Protein AF-A0A6V8DD73-F1 (afdb_monomer_lite)

Foldseek 3Di:
DVVCQQVDADPVPRHRPVVPDDDDDDDPPDDPVSVVVSVVVVVVVVVVVD

Radius of gyration: 13.41 Å; chains: 1;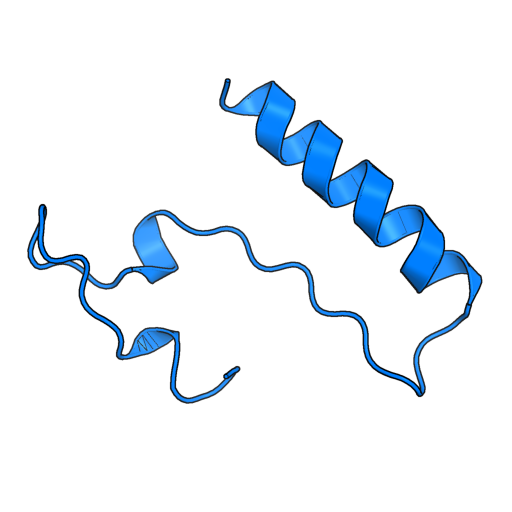 bounding box: 24×24×34 Å

Sequence (50 aa):
VLDEFPHLIDPNTGKPLMNRTVMIANTSNMPVAAREASVYTGITIAEYFR

pLDDT: mean 94.43, std 2.96, range [82.19, 98.38]

Secondary structure (DSSP, 8-state):
-TTTGGGPBPTTTSSBGGGG-------TTS-HHHHHHHHHHHHHHHHHT-

Structure (mmCIF, N/CA/C/O backbone):
data_AF-A0A6V8DD73-F1
#
_entry.id   AF-A0A6V8DD73-F1
#
loop_
_atom_site.group_PDB
_atom_site.id
_atom_site.type_symbol
_atom_site.label_atom_id
_atom_site.label_alt_id
_atom_site.label_comp_id
_atom_site.label_asym_id
_atom_site.label_entity_id
_atom_site.label_seq_id
_atom_site.pdbx_PDB_ins_code
_atom_site.Cartn_x
_atom_site.Cartn_y
_atom_site.Cartn_z
_atom_site.occupancy
_atom_site.B_iso_or_equiv
_atom_site.auth_seq_id
_atom_site.auth_comp_id
_atom_site.auth_asym_id
_atom_site.auth_atom_id
_atom_site.pdbx_PDB_model_num
ATOM 1 N N . VAL A 1 1 ? 5.774 -6.985 8.773 1.00 82.19 1 VAL A N 1
ATOM 2 C CA . VAL A 1 1 ? 4.761 -6.093 8.131 1.00 82.19 1 VAL A CA 1
ATOM 3 C C . VAL A 1 1 ? 3.552 -6.852 7.600 1.00 82.19 1 VAL A C 1
ATOM 5 O O . VAL A 1 1 ? 2.534 -6.760 8.255 1.00 82.19 1 VAL A O 1
ATOM 8 N N . LEU A 1 2 ? 3.605 -7.596 6.483 1.00 88.12 2 LEU A N 1
ATOM 9 C CA . LEU A 1 2 ? 2.398 -8.254 5.932 1.00 88.12 2 LEU A CA 1
ATOM 10 C C . LEU A 1 2 ? 1.700 -9.190 6.936 1.00 88.12 2 LEU A C 1
ATOM 12 O O . LEU A 1 2 ? 0.482 -9.133 7.054 1.00 88.12 2 LEU A O 1
ATOM 16 N N . ASP A 1 3 ? 2.476 -9.956 7.703 1.00 90.62 3 ASP A N 1
ATOM 17 C CA . ASP A 1 3 ? 1.926 -10.875 8.708 1.00 90.62 3 ASP A CA 1
ATOM 18 C C . ASP A 1 3 ? 1.580 -10.183 10.035 1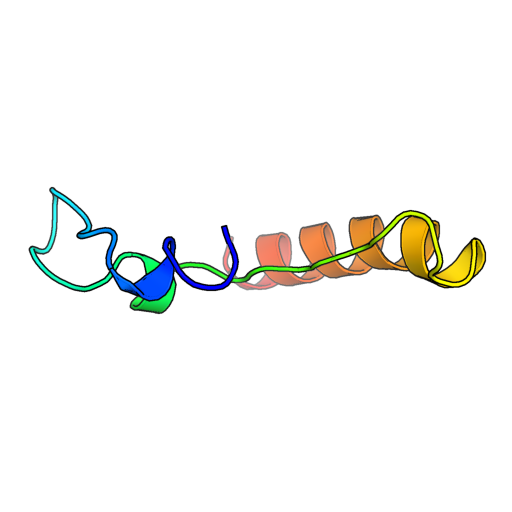.00 90.62 3 ASP A C 1
ATOM 20 O O . ASP A 1 3 ? 0.628 -10.555 10.705 1.00 90.62 3 ASP A O 1
ATOM 24 N N . GLU A 1 4 ? 2.326 -9.148 10.426 1.00 89.06 4 GLU A N 1
ATOM 25 C CA . GLU A 1 4 ? 2.188 -8.513 11.749 1.00 89.06 4 GLU A CA 1
ATOM 26 C C . GLU A 1 4 ? 1.147 -7.389 11.775 1.00 89.06 4 GLU A C 1
ATOM 28 O O . GLU A 1 4 ? 0.491 -7.162 12.788 1.00 89.06 4 GLU A O 1
ATOM 33 N N . PHE A 1 5 ? 0.985 -6.665 10.667 1.00 91.50 5 PHE A N 1
ATOM 34 C CA . PHE A 1 5 ? 0.111 -5.495 10.586 1.00 91.50 5 PHE A CA 1
ATOM 35 C C . PHE A 1 5 ? -1.374 -5.806 10.854 1.00 91.50 5 PHE A C 1
ATOM 37 O O . PHE A 1 5 ? -2.018 -5.010 11.53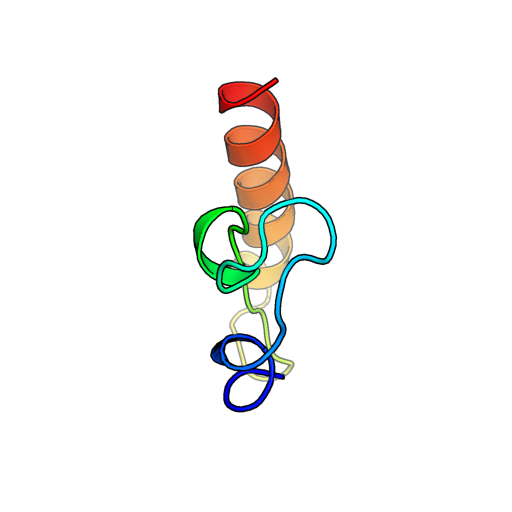9 1.00 91.50 5 PHE A O 1
ATOM 44 N N . PRO A 1 6 ? -1.931 -6.956 10.414 1.00 90.88 6 PRO A N 1
ATOM 45 C CA . PRO A 1 6 ? -3.291 -7.365 10.774 1.00 90.88 6 PRO A CA 1
ATOM 46 C C . PRO A 1 6 ? -3.511 -7.556 12.283 1.00 90.88 6 PRO A C 1
ATOM 48 O O . PRO A 1 6 ? -4.643 -7.448 12.751 1.00 90.88 6 PRO A O 1
ATOM 51 N N . HIS A 1 7 ? -2.447 -7.825 13.047 1.00 92.44 7 HIS A N 1
ATOM 52 C CA . HIS A 1 7 ? -2.509 -8.021 14.497 1.00 92.44 7 HIS A CA 1
ATOM 53 C C . HIS A 1 7 ? -2.384 -6.715 15.295 1.00 92.44 7 HIS A C 1
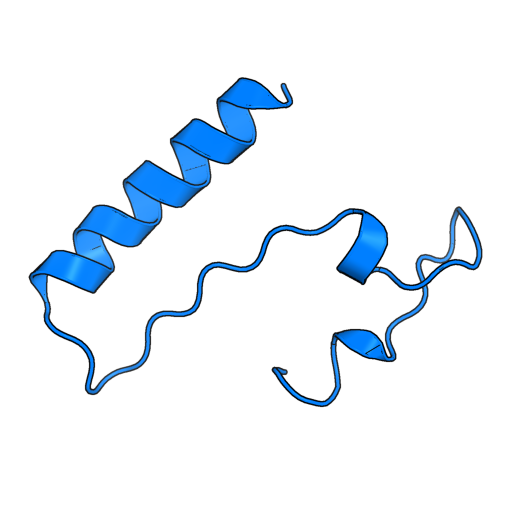ATOM 55 O O . HIS A 1 7 ? -2.606 -6.718 16.507 1.00 92.44 7 HIS A O 1
ATOM 61 N N . LEU A 1 8 ? -2.054 -5.594 14.645 1.00 94.25 8 LEU A N 1
ATOM 62 C CA . LEU A 1 8 ? -2.012 -4.292 15.302 1.00 94.25 8 LEU A CA 1
ATOM 63 C C . LEU A 1 8 ? -3.432 -3.804 15.597 1.00 94.25 8 LEU A C 1
ATOM 65 O O . LEU A 1 8 ? -4.297 -3.790 14.720 1.00 94.25 8 LEU A O 1
ATOM 69 N N . ILE A 1 9 ? -3.660 -3.369 16.833 1.00 96.31 9 ILE A N 1
ATOM 70 C CA . ILE A 1 9 ? -4.947 -2.846 17.297 1.00 96.31 9 ILE A CA 1
ATOM 71 C C . ILE A 1 9 ? -4.904 -1.318 17.297 1.00 96.31 9 ILE A C 1
ATOM 73 O O . ILE A 1 9 ? -3.952 -0.717 17.791 1.00 96.31 9 ILE A O 1
ATOM 77 N N . ASP A 1 10 ? -5.944 -0.684 16.757 1.00 96.25 10 ASP A N 1
ATOM 78 C CA . ASP A 1 10 ? -6.138 0.762 16.856 1.00 96.25 10 ASP A CA 1
ATOM 79 C C . ASP A 1 10 ? -6.493 1.135 18.309 1.00 96.25 10 ASP A C 1
ATOM 81 O O . ASP A 1 10 ? -7.549 0.716 18.799 1.00 96.25 10 ASP A O 1
ATOM 85 N N . PRO A 1 11 ? -5.670 1.944 19.004 1.00 94.88 11 PRO A N 1
ATOM 86 C CA . PRO A 1 11 ? -5.897 2.291 20.407 1.00 94.88 11 PRO A CA 1
ATOM 87 C C . PRO A 1 11 ? -7.172 3.114 20.633 1.00 94.88 11 PRO A C 1
ATOM 89 O O . PRO A 1 11 ? -7.690 3.133 21.745 1.00 94.88 11 PRO A O 1
ATOM 92 N N . ASN A 1 12 ? -7.701 3.778 19.600 1.00 95.56 12 ASN A N 1
ATOM 93 C CA . ASN A 1 12 ? -8.899 4.614 19.725 1.00 95.56 12 ASN A CA 1
ATOM 94 C C . ASN A 1 12 ? -10.195 3.800 19.654 1.00 95.56 12 ASN A C 1
ATOM 96 O O . ASN A 1 12 ? -11.214 4.207 20.204 1.00 95.56 12 ASN A O 1
ATOM 100 N N . THR A 1 13 ? -10.178 2.678 18.929 1.00 95.12 13 THR A N 1
ATOM 101 C CA . THR A 1 13 ? -11.391 1.902 18.621 1.00 95.12 13 THR A CA 1
ATOM 102 C C . THR A 1 13 ? -11.359 0.478 19.168 1.00 95.12 13 THR A C 1
ATOM 104 O O . THR A 1 13 ? -12.400 -0.177 19.197 1.00 95.12 13 THR A O 1
ATOM 107 N N . GLY A 1 14 ? -10.188 -0.028 19.571 1.00 94.00 14 GLY A N 1
ATOM 108 C CA . GLY A 1 14 ? -9.992 -1.413 20.005 1.00 94.00 14 GLY A CA 1
ATOM 109 C C . GLY A 1 14 ? -10.137 -2.448 18.881 1.00 94.00 14 GLY A C 1
ATOM 110 O O . GLY A 1 14 ? -10.131 -3.647 19.150 1.00 94.00 14 GLY A O 1
ATOM 111 N N . LYS A 1 15 ? -10.284 -2.009 17.624 1.00 94.44 15 LYS A N 1
ATOM 112 C CA . LYS A 1 15 ? -10.421 -2.873 16.441 1.00 94.44 15 LYS A CA 1
ATOM 113 C C . LYS A 1 15 ? -9.075 -3.022 15.718 1.00 94.44 15 LYS A C 1
ATOM 115 O O . LYS A 1 15 ? -8.210 -2.163 15.884 1.00 94.44 15 LYS A O 1
ATOM 120 N N . PRO A 1 16 ? -8.892 -4.058 14.878 1.00 95.56 16 PRO A N 1
ATOM 121 C CA . PRO A 1 16 ? -7.702 -4.175 14.038 1.00 95.56 16 PRO A CA 1
ATOM 122 C C . PRO A 1 16 ? -7.458 -2.913 13.201 1.00 95.56 16 PRO A C 1
ATOM 124 O O . PRO A 1 16 ? -8.366 -2.433 12.518 1.00 95.56 16 PRO A O 1
ATOM 127 N N . LEU A 1 17 ? -6.225 -2.397 13.220 1.00 94.69 17 LEU A N 1
ATOM 128 C CA . LEU A 1 17 ? -5.802 -1.187 12.502 1.00 94.69 17 LEU A CA 1
ATOM 129 C C . LEU A 1 17 ? -6.012 -1.317 10.984 1.00 94.69 17 LEU A C 1
ATOM 131 O O . LEU A 1 17 ? -6.268 -0.334 10.284 1.00 94.69 17 LEU A O 1
ATOM 135 N N . MET A 1 18 ? -5.979 -2.551 10.482 1.00 94.25 18 MET A N 1
ATOM 136 C CA . MET A 1 18 ? -6.232 -2.882 9.083 1.00 94.25 18 MET A CA 1
ATOM 137 C C . MET A 1 18 ? -7.644 -2.499 8.614 1.00 94.25 18 MET A C 1
ATOM 139 O O . MET A 1 18 ? -7.815 -2.155 7.451 1.00 94.25 18 MET A O 1
ATOM 143 N N . ASN A 1 19 ? -8.639 -2.448 9.510 1.00 93.88 19 ASN A N 1
ATOM 144 C CA . ASN A 1 19 ? -10.017 -2.073 9.155 1.00 93.88 19 ASN A CA 1
ATOM 145 C C . ASN A 1 19 ? -10.153 -0.628 8.649 1.00 93.88 19 ASN A C 1
ATOM 147 O O . ASN A 1 19 ? -11.190 -0.266 8.100 1.00 93.88 19 ASN A O 1
ATOM 151 N N . ARG A 1 20 ? -9.135 0.207 8.870 1.00 94.06 20 ARG A N 1
ATOM 152 C CA . ARG A 1 20 ? -9.116 1.625 8.490 1.00 94.06 20 ARG A CA 1
ATOM 153 C C . ARG A 1 20 ? -7.838 2.032 7.758 1.00 94.06 20 ARG A C 1
ATOM 155 O O . ARG A 1 20 ? -7.518 3.215 7.711 1.00 94.06 20 ARG A O 1
ATOM 162 N N . THR A 1 21 ? -7.092 1.060 7.236 1.00 95.38 21 THR A N 1
ATOM 163 C CA . THR A 1 21 ? -5.811 1.295 6.564 1.00 95.38 21 THR A CA 1
ATOM 164 C C . THR A 1 21 ? -5.828 0.666 5.180 1.00 95.38 21 THR A C 1
ATOM 166 O O . THR A 1 21 ? -6.127 -0.516 5.041 1.00 95.38 21 THR A O 1
ATOM 169 N N . VAL A 1 22 ? -5.452 1.434 4.157 1.00 95.94 22 VAL A N 1
ATOM 170 C CA . VAL A 1 22 ? -5.164 0.908 2.816 1.00 95.94 22 VAL A CA 1
ATOM 171 C C . VAL A 1 22 ? -3.652 0.760 2.677 1.00 95.94 22 VAL A C 1
ATOM 173 O O . VAL A 1 22 ? -2.920 1.718 2.912 1.00 95.94 22 VAL A O 1
ATOM 176 N N . MET A 1 23 ? -3.177 -0.432 2.305 1.00 95.50 23 MET A N 1
ATOM 177 C CA . MET A 1 23 ? -1.747 -0.705 2.136 1.00 95.50 23 MET A CA 1
ATOM 178 C C . MET A 1 23 ? -1.405 -0.975 0.670 1.00 95.50 23 MET A C 1
ATOM 180 O O . MET A 1 23 ? -1.946 -1.895 0.059 1.00 95.50 23 MET A O 1
ATOM 184 N N . ILE A 1 24 ? -0.471 -0.194 0.124 1.00 95.31 24 ILE A N 1
ATOM 185 C CA . ILE A 1 24 ? 0.076 -0.376 -1.224 1.00 95.31 24 ILE A CA 1
ATOM 186 C C . ILE A 1 24 ? 1.521 -0.848 -1.083 1.00 95.31 24 ILE A C 1
ATOM 188 O O . ILE A 1 24 ? 2.391 -0.095 -0.646 1.00 95.31 24 ILE A O 1
ATOM 192 N N . ALA A 1 25 ? 1.777 -2.108 -1.430 1.00 94.81 25 ALA A N 1
ATOM 193 C CA . ALA A 1 25 ? 3.097 -2.712 -1.312 1.00 94.81 25 ALA A CA 1
ATOM 194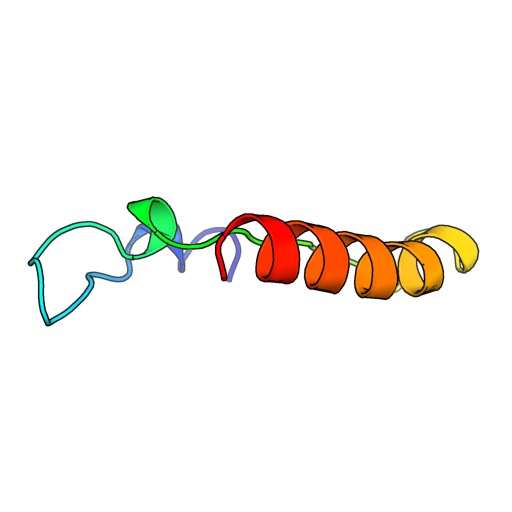 C C . ALA A 1 25 ? 3.841 -2.666 -2.649 1.00 94.81 25 ALA A C 1
ATOM 196 O O . ALA A 1 25 ? 3.339 -3.153 -3.660 1.00 94.81 25 ALA A O 1
ATOM 197 N N . ASN A 1 26 ? 5.062 -2.130 -2.632 1.00 93.94 26 ASN A N 1
ATOM 198 C CA . ASN A 1 26 ? 5.993 -2.220 -3.752 1.00 93.94 26 ASN A CA 1
ATOM 199 C C . ASN A 1 26 ? 7.336 -2.725 -3.263 1.00 93.94 26 ASN A C 1
ATOM 201 O O . ASN A 1 26 ? 7.965 -2.110 -2.404 1.00 93.94 26 ASN A O 1
ATOM 205 N N . THR A 1 27 ? 7.782 -3.839 -3.827 1.00 93.31 27 THR A N 1
ATOM 206 C CA . THR A 1 27 ? 9.045 -4.478 -3.464 1.00 93.31 27 THR A CA 1
ATOM 207 C C . THR A 1 27 ? 10.123 -4.230 -4.521 1.00 93.31 27 THR A C 1
ATOM 209 O O . THR A 1 27 ? 9.857 -3.819 -5.657 1.00 93.31 27 THR A O 1
ATOM 212 N N . SER A 1 28 ? 11.382 -4.474 -4.151 1.00 91.19 28 SER A N 1
ATOM 213 C CA . SER A 1 28 ? 12.569 -4.213 -4.981 1.00 91.19 28 SER A CA 1
ATOM 214 C C . SER A 1 28 ? 12.678 -5.077 -6.243 1.00 91.19 28 SER A C 1
ATOM 216 O O . SER A 1 28 ? 13.471 -4.758 -7.129 1.00 91.19 28 SER A O 1
ATOM 218 N N . ASN A 1 29 ? 11.871 -6.128 -6.364 1.00 93.38 29 ASN A N 1
ATOM 219 C CA . ASN A 1 29 ? 11.784 -6.988 -7.542 1.00 93.38 29 ASN A CA 1
ATOM 220 C C . ASN A 1 29 ? 10.560 -6.696 -8.435 1.00 93.38 29 ASN A C 1
ATOM 222 O O . ASN A 1 29 ? 10.431 -7.310 -9.489 1.00 93.38 29 ASN A O 1
ATOM 226 N N . MET A 1 30 ? 9.673 -5.766 -8.054 1.00 96.38 30 MET A N 1
ATOM 227 C CA . MET A 1 30 ? 8.535 -5.359 -8.893 1.00 96.38 30 MET A CA 1
ATOM 228 C C . MET A 1 30 ? 8.964 -4.416 -10.031 1.00 96.38 30 MET A C 1
ATOM 230 O O . MET A 1 30 ? 9.958 -3.697 -9.862 1.00 96.38 30 MET A O 1
ATOM 234 N N . PRO A 1 31 ? 8.214 -4.365 -11.155 1.00 93.75 31 PRO A N 1
ATOM 235 C CA . PRO A 1 31 ? 8.500 -3.476 -12.281 1.00 93.75 31 PRO A CA 1
ATOM 236 C C . PRO A 1 31 ? 8.655 -2.015 -11.854 1.00 93.75 31 PRO A C 1
ATOM 238 O O . PRO A 1 31 ? 7.876 -1.514 -11.045 1.00 93.75 31 PRO A O 1
ATOM 241 N N . VAL A 1 32 ? 9.628 -1.309 -12.435 1.00 93.31 32 VAL A N 1
ATOM 242 C CA . VAL A 1 32 ? 9.922 0.095 -12.088 1.00 93.31 32 VAL A CA 1
ATOM 243 C C . VAL A 1 32 ? 8.689 0.988 -12.269 1.00 93.31 32 VAL A C 1
ATOM 245 O O . VAL A 1 32 ? 8.365 1.759 -11.370 1.00 93.31 32 VAL A O 1
ATOM 248 N N . ALA A 1 33 ? 7.942 0.801 -13.363 1.00 93.50 33 ALA A N 1
ATOM 249 C CA . ALA A 1 33 ? 6.705 1.537 -13.634 1.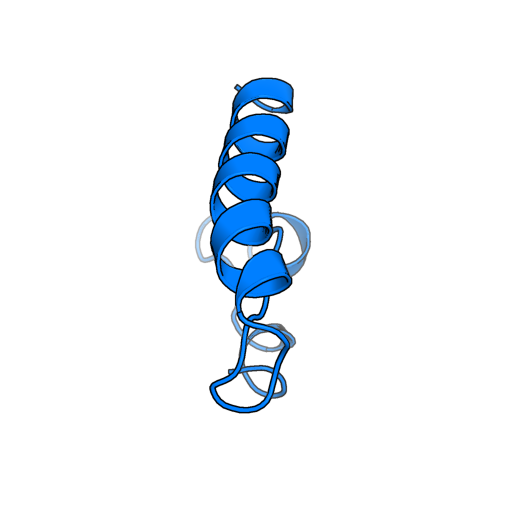00 93.50 33 ALA A CA 1
ATOM 250 C C . ALA A 1 33 ? 5.633 1.346 -12.543 1.00 93.50 33 ALA A C 1
ATOM 252 O O . ALA A 1 33 ? 4.903 2.279 -12.222 1.00 93.50 33 ALA A O 1
ATOM 253 N N . ALA A 1 34 ? 5.556 0.162 -11.924 1.00 93.19 34 ALA A N 1
ATOM 254 C CA . ALA A 1 34 ? 4.602 -0.091 -10.845 1.00 93.19 34 ALA A CA 1
ATOM 255 C C . ALA A 1 34 ? 4.950 0.707 -9.576 1.00 93.19 34 ALA A C 1
ATOM 257 O O . ALA A 1 34 ? 4.050 1.173 -8.882 1.00 93.19 34 ALA A O 1
ATOM 258 N N . ARG A 1 35 ? 6.245 0.934 -9.303 1.00 93.38 35 ARG A N 1
ATOM 259 C CA . ARG A 1 35 ? 6.683 1.739 -8.150 1.00 93.38 35 ARG A CA 1
ATOM 260 C C . ARG A 1 35 ? 6.267 3.190 -8.293 1.00 93.38 35 ARG A C 1
ATOM 262 O O . ARG A 1 35 ? 5.759 3.768 -7.341 1.00 93.38 35 ARG A O 1
ATOM 269 N N . GLU A 1 36 ? 6.440 3.751 -9.481 1.00 94.38 36 GLU A N 1
ATOM 270 C CA . GLU A 1 36 ? 5.997 5.111 -9.776 1.00 94.38 36 GLU A CA 1
ATOM 271 C C . GLU A 1 36 ? 4.468 5.220 -9.693 1.00 94.38 36 GLU A C 1
ATOM 273 O O . GLU A 1 36 ? 3.942 6.034 -8.933 1.00 94.38 36 GLU A O 1
ATOM 278 N N . ALA A 1 37 ? 3.745 4.329 -10.379 1.00 95.56 37 ALA A N 1
ATOM 279 C CA . ALA A 1 37 ? 2.282 4.318 -10.379 1.00 95.56 37 ALA A CA 1
ATOM 280 C C . ALA A 1 37 ? 1.676 4.165 -8.971 1.00 95.56 37 ALA A C 1
ATOM 282 O O . ALA A 1 37 ? 0.594 4.686 -8.687 1.00 95.56 37 ALA A O 1
ATOM 283 N N . SER A 1 38 ? 2.370 3.472 -8.067 1.00 96.25 38 SER A N 1
ATOM 284 C CA . SER A 1 38 ? 1.883 3.226 -6.712 1.00 96.25 38 SER A CA 1
ATOM 285 C C . SER A 1 38 ? 1.727 4.476 -5.851 1.00 96.25 38 SER A C 1
ATOM 287 O O . SER A 1 38 ? 0.804 4.537 -5.039 1.00 96.25 38 SER A O 1
ATOM 289 N N . VAL A 1 39 ? 2.582 5.484 -6.051 1.00 96.81 39 VAL A N 1
ATOM 290 C CA . VAL A 1 39 ? 2.519 6.751 -5.310 1.00 96.81 39 VAL A CA 1
ATOM 291 C C . VAL A 1 39 ? 1.261 7.512 -5.711 1.00 96.81 39 VAL A C 1
ATOM 293 O O . VAL A 1 39 ? 0.498 7.949 -4.850 1.00 96.81 39 VAL A O 1
ATOM 296 N N . TYR A 1 40 ? 1.002 7.591 -7.018 1.00 97.81 40 TYR A N 1
ATOM 297 C CA . TYR A 1 40 ? -0.199 8.225 -7.558 1.00 97.81 40 TYR A CA 1
ATOM 298 C C . TYR A 1 40 ? -1.470 7.485 -7.138 1.00 97.81 40 TYR A C 1
ATOM 300 O O . TYR A 1 40 ? -2.448 8.101 -6.731 1.00 97.81 40 TYR A O 1
ATOM 308 N N . THR A 1 41 ? -1.434 6.154 -7.139 1.00 97.44 41 THR A N 1
ATOM 309 C CA . THR A 1 41 ? -2.555 5.341 -6.652 1.00 97.44 41 THR A CA 1
ATOM 310 C C . THR A 1 41 ? -2.845 5.628 -5.176 1.00 97.44 41 THR A C 1
ATOM 312 O O . THR A 1 41 ? -4.001 5.814 -4.798 1.00 97.44 41 THR A O 1
ATOM 315 N N . GLY A 1 42 ? -1.801 5.722 -4.345 1.00 97.69 42 GLY A N 1
ATOM 316 C CA . GLY A 1 42 ? -1.929 6.036 -2.923 1.00 97.69 42 GLY A CA 1
ATOM 317 C C . GLY A 1 42 ? -2.559 7.400 -2.667 1.00 97.69 42 GLY A C 1
ATOM 318 O O . GLY A 1 42 ? -3.516 7.486 -1.900 1.00 97.69 42 GLY A O 1
ATOM 319 N N . ILE A 1 43 ? -2.074 8.451 -3.337 1.00 97.88 43 ILE A N 1
ATOM 320 C CA . ILE A 1 43 ? -2.624 9.801 -3.152 1.00 97.88 43 ILE A CA 1
ATOM 321 C C . ILE A 1 43 ? -4.054 9.916 -3.686 1.00 97.88 43 ILE A C 1
ATOM 323 O O . ILE A 1 43 ? -4.880 10.549 -3.044 1.00 97.88 43 ILE A O 1
ATOM 327 N N . THR A 1 44 ? -4.396 9.261 -4.799 1.00 98.38 44 THR A N 1
ATOM 328 C CA . THR A 1 44 ? -5.771 9.274 -5.319 1.00 98.38 44 THR A CA 1
ATOM 329 C C . THR A 1 44 ? -6.752 8.615 -4.350 1.00 98.38 44 THR A C 1
ATOM 331 O O . THR A 1 44 ? -7.837 9.146 -4.129 1.00 98.38 44 THR A O 1
ATOM 334 N N . ILE A 1 45 ? -6.376 7.490 -3.733 1.00 97.94 45 ILE A N 1
ATOM 335 C CA . ILE A 1 45 ? -7.206 6.849 -2.702 1.00 97.94 45 ILE A CA 1
ATOM 336 C C . ILE A 1 45 ? -7.314 7.748 -1.466 1.00 97.94 45 ILE A C 1
ATOM 338 O O . ILE A 1 45 ? -8.401 7.887 -0.911 1.00 97.94 45 ILE A O 1
ATOM 342 N N . ALA A 1 46 ? -6.214 8.378 -1.045 1.00 97.88 46 ALA A N 1
ATOM 343 C CA . ALA A 1 46 ? -6.228 9.304 0.085 1.00 97.88 46 ALA A CA 1
ATOM 344 C C . ALA A 1 46 ? -7.156 10.505 -0.170 1.00 97.88 46 ALA A C 1
ATOM 346 O O . ALA A 1 46 ? -7.960 10.836 0.693 1.00 97.88 46 ALA A O 1
ATOM 347 N N . GLU A 1 47 ? -7.103 11.102 -1.362 1.00 98.12 47 GLU A N 1
ATOM 348 C CA . GLU A 1 47 ? -7.993 12.199 -1.761 1.00 98.12 47 GLU A CA 1
ATOM 349 C C . GLU A 1 47 ? -9.460 11.768 -1.852 1.00 98.12 47 GLU A C 1
ATOM 351 O O . GLU A 1 47 ? -10.342 12.557 -1.530 1.00 98.12 47 GLU A O 1
ATOM 356 N N . TYR A 1 48 ? -9.745 10.523 -2.244 1.00 98.00 48 TYR A N 1
ATOM 357 C CA . TYR A 1 48 ? -11.117 10.006 -2.260 1.00 98.00 48 TYR A CA 1
ATOM 358 C C . TYR A 1 48 ? -11.751 9.960 -0.859 1.00 98.00 48 TYR A C 1
ATOM 360 O O . TYR A 1 48 ? -12.952 10.185 -0.725 1.00 98.00 48 TYR A O 1
ATOM 368 N N . PHE A 1 49 ? -10.958 9.679 0.179 1.00 96.69 49 PHE A N 1
ATOM 369 C CA . PHE A 1 49 ? -11.419 9.617 1.570 1.00 96.69 49 PHE A CA 1
ATOM 370 C C . PHE A 1 49 ? -11.194 10.920 2.366 1.00 96.69 49 PHE A C 1
ATOM 372 O O . PHE A 1 49 ? -11.467 10.922 3.569 1.00 96.69 49 PHE A O 1
ATOM 379 N N . ARG A 1 50 ? -10.679 11.988 1.735 1.00 90.12 50 ARG A N 1
ATOM 380 C CA . ARG A 1 50 ? -10.399 13.285 2.376 1.00 90.12 50 ARG A CA 1
ATOM 381 C C . ARG A 1 50 ? -11.664 14.043 2.778 1.00 90.12 50 ARG A C 1
ATOM 383 O O . ARG A 1 50 ? -12.653 14.015 2.015 1.00 90.12 50 ARG A O 1
#